Protein AF-A0A356TQS5-F1 (afdb_monomer_lite)

pLDDT: mean 73.15, std 19.9, range [37.41, 93.56]

Structure (mmCIF, N/CA/C/O backbone):
data_AF-A0A356TQS5-F1
#
_entry.id   AF-A0A356TQS5-F1
#
loop_
_atom_site.group_PDB
_atom_site.id
_atom_site.type_symbol
_atom_site.label_atom_id
_atom_site.label_alt_id
_atom_site.label_comp_id
_atom_site.label_asym_id
_atom_site.label_entity_id
_atom_site.label_seq_id
_atom_site.pdbx_PDB_ins_code
_atom_site.Cartn_x
_atom_site.Cartn_y
_atom_site.Cartn_z
_atom_site.occupancy
_atom_site.B_iso_or_equiv
_atom_site.auth_seq_id
_atom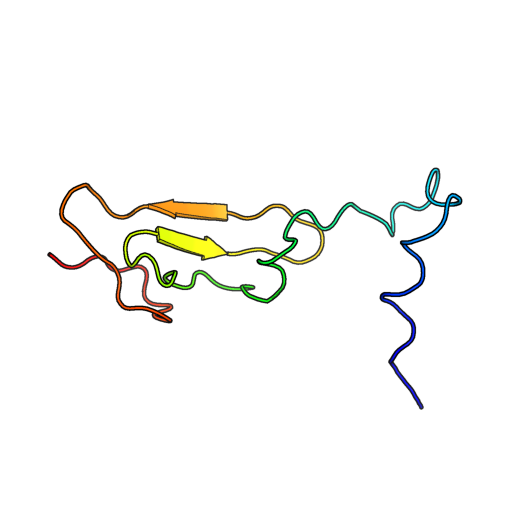_site.auth_comp_id
_atom_site.auth_asym_id
_atom_site.auth_atom_id
_atom_site.pdbx_PDB_model_num
ATOM 1 N N . MET A 1 1 ? -30.695 15.237 -8.513 1.00 48.56 1 MET A N 1
ATOM 2 C CA . MET A 1 1 ? -29.370 15.396 -7.878 1.00 48.56 1 MET A CA 1
ATOM 3 C C . MET A 1 1 ? -28.725 14.039 -8.026 1.00 48.56 1 MET A C 1
ATOM 5 O O . MET A 1 1 ? -28.948 13.191 -7.180 1.00 48.56 1 MET A O 1
ATOM 9 N N . ASP A 1 2 ? -28.022 13.802 -9.132 1.00 40.91 2 ASP A N 1
ATOM 10 C CA . ASP A 1 2 ? -27.620 12.446 -9.523 1.00 40.91 2 ASP A CA 1
ATOM 11 C C . ASP A 1 2 ? -26.150 12.470 -9.945 1.00 40.91 2 ASP A C 1
ATOM 13 O O . ASP A 1 2 ? -25.782 12.706 -11.094 1.00 40.91 2 ASP A O 1
ATOM 17 N N . GLY A 1 3 ? -25.287 12.330 -8.938 1.00 43.31 3 GLY A N 1
ATOM 18 C CA . GLY A 1 3 ? -23.832 12.366 -9.056 1.00 43.31 3 GLY A CA 1
ATOM 19 C C . GLY A 1 3 ? -23.246 11.016 -9.459 1.00 43.31 3 GLY A C 1
ATOM 20 O O . GLY A 1 3 ? -22.602 10.372 -8.639 1.00 43.31 3 GLY A O 1
ATOM 21 N N . HIS A 1 4 ? -23.460 10.588 -10.706 1.00 46.06 4 HIS A N 1
ATOM 22 C CA . HIS A 1 4 ? -22.834 9.385 -11.297 1.00 46.06 4 HIS A CA 1
ATOM 23 C C . HIS A 1 4 ? -22.142 9.651 -12.653 1.00 46.06 4 HIS A C 1
ATOM 25 O O . HIS A 1 4 ? -21.867 8.732 -13.414 1.00 46.06 4 HIS A O 1
ATOM 31 N N . GLY A 1 5 ? -21.822 10.909 -12.973 1.00 37.41 5 GLY A N 1
ATOM 32 C CA . GLY A 1 5 ? -21.380 11.308 -14.319 1.00 37.41 5 GLY A CA 1
ATOM 33 C C . GLY A 1 5 ? -19.910 11.704 -14.503 1.00 37.41 5 GLY A C 1
ATOM 34 O O . GLY A 1 5 ? -19.617 12.349 -15.500 1.00 37.41 5 GLY A O 1
ATOM 35 N N . ARG A 1 6 ? -18.980 11.413 -13.575 1.00 44.81 6 ARG A N 1
ATOM 36 C CA . ARG A 1 6 ? -17.577 11.901 -13.683 1.00 44.81 6 ARG A CA 1
ATOM 37 C C . ARG A 1 6 ? -16.517 10.857 -14.047 1.00 44.81 6 ARG A C 1
ATOM 39 O O . ARG A 1 6 ? -15.395 11.251 -14.331 1.00 44.81 6 ARG A O 1
ATOM 46 N N . ALA A 1 7 ? -16.860 9.570 -14.100 1.00 44.50 7 ALA A N 1
ATOM 47 C CA . ALA A 1 7 ? -15.929 8.517 -14.528 1.00 44.50 7 ALA A CA 1
ATOM 48 C C . ALA A 1 7 ? -16.005 8.201 -16.039 1.00 44.50 7 ALA A C 1
ATOM 50 O O . ALA A 1 7 ? -15.144 7.508 -16.564 1.00 44.50 7 ALA A O 1
ATOM 51 N N . ALA A 1 8 ? -17.019 8.705 -16.754 1.00 42.41 8 ALA A N 1
ATOM 52 C CA . ALA A 1 8 ? -17.275 8.344 -18.153 1.00 42.41 8 ALA A CA 1
ATOM 53 C C . ALA A 1 8 ? -16.587 9.252 -19.194 1.00 42.41 8 ALA A C 1
ATOM 55 O O . ALA A 1 8 ? -16.667 8.973 -20.384 1.00 42.41 8 ALA A O 1
ATOM 56 N N . SER A 1 9 ? -15.922 10.339 -18.787 1.00 44.00 9 SER A N 1
ATOM 57 C CA . SER A 1 9 ? -15.403 11.356 -19.725 1.00 44.00 9 SER A CA 1
ATOM 58 C C . SER A 1 9 ? -13.896 11.281 -19.990 1.00 44.00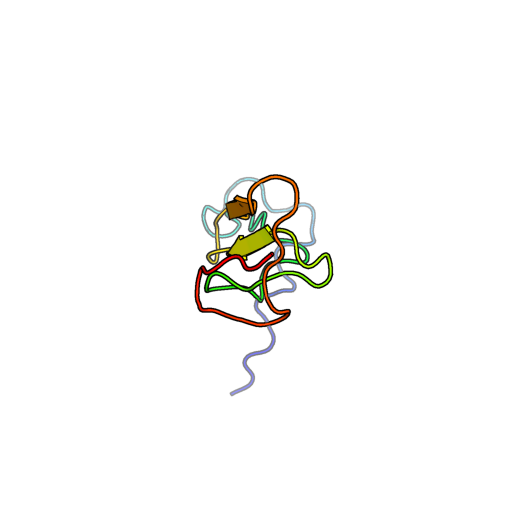 9 SER A C 1
ATOM 60 O O . SER A 1 9 ? -13.377 12.111 -20.726 1.00 44.00 9 SER A O 1
ATOM 62 N N . CYS A 1 10 ? -13.187 10.307 -19.417 1.00 49.81 10 CYS A N 1
ATOM 63 C CA . CYS A 1 10 ? -11.778 10.026 -19.729 1.00 49.81 10 CYS A CA 1
ATOM 64 C C . CYS A 1 10 ? -11.593 8.852 -20.711 1.00 49.81 10 CYS A C 1
ATOM 66 O O . CYS A 1 10 ? -10.463 8.525 -21.061 1.00 49.81 10 C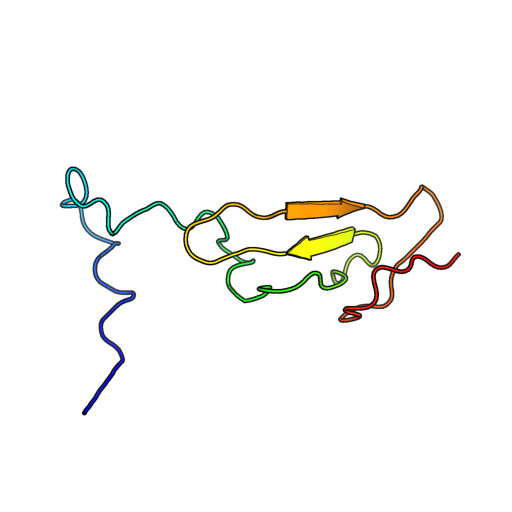YS A O 1
ATOM 68 N N . ALA A 1 11 ? -12.688 8.233 -21.169 1.00 44.09 11 ALA A N 1
ATOM 69 C CA . ALA A 1 11 ? -12.701 7.141 -22.140 1.00 44.09 11 ALA A CA 1
ATOM 70 C C . ALA A 1 11 ? -13.273 7.636 -23.476 1.00 44.09 11 ALA A C 1
ATOM 72 O O . ALA A 1 11 ? -14.424 7.387 -23.819 1.00 44.09 11 ALA A O 1
ATOM 73 N N . GLY A 1 12 ? -12.486 8.410 -24.208 1.00 37.81 12 GLY A N 1
ATOM 74 C CA . GLY A 1 12 ? -12.845 8.891 -25.535 1.00 37.81 12 GLY A CA 1
ATOM 75 C C . GLY A 1 12 ? -11.741 9.793 -26.043 1.00 37.81 12 GLY A C 1
ATOM 76 O O . GLY A 1 12 ? -11.143 10.526 -25.259 1.00 37.81 12 GLY A O 1
ATOM 77 N N . ASP A 1 13 ? -11.461 9.711 -27.335 1.00 45.78 13 ASP A N 1
ATOM 78 C CA . ASP A 1 13 ? -10.290 10.224 -28.060 1.00 45.78 13 ASP A CA 1
ATOM 79 C C . ASP A 1 13 ? -10.130 11.770 -28.063 1.00 45.78 13 ASP A C 1
ATOM 81 O O . ASP A 1 13 ? -9.462 12.350 -28.915 1.00 45.78 13 ASP A O 1
ATOM 85 N N . VAL A 1 14 ? -10.729 12.458 -27.087 1.00 44.50 14 VAL A N 1
ATOM 86 C CA . VAL A 1 14 ? -10.739 13.907 -26.855 1.00 44.50 14 VAL A CA 1
ATOM 87 C C . VAL A 1 14 ? -10.228 14.184 -25.434 1.00 44.50 14 VAL A C 1
ATOM 89 O O . VAL A 1 14 ? -10.953 14.651 -24.563 1.00 44.50 14 VAL A O 1
ATOM 92 N N . ALA A 1 15 ? -8.970 13.855 -25.150 1.00 43.50 15 ALA A N 1
ATOM 93 C CA . ALA A 1 15 ? -8.357 14.155 -23.848 1.00 43.50 15 ALA A CA 1
ATOM 94 C C . ALA A 1 15 ? -6.914 14.655 -23.988 1.00 43.50 15 ALA A C 1
ATOM 96 O O . ALA A 1 15 ? -6.051 14.332 -23.177 1.00 43.50 15 ALA A O 1
ATOM 97 N N . LEU A 1 16 ? -6.630 15.425 -25.041 1.00 42.47 16 LEU A N 1
ATOM 98 C CA . LEU A 1 16 ? -5.295 15.986 -25.269 1.00 42.47 16 LEU A CA 1
ATOM 99 C C . LEU A 1 16 ? -5.076 17.371 -24.640 1.00 42.47 16 LEU A C 1
ATOM 101 O O . LEU A 1 16 ? -3.931 17.796 -24.579 1.00 42.47 16 LEU A O 1
ATOM 105 N N . ASP A 1 17 ? -6.107 18.046 -24.114 1.00 43.03 17 ASP A N 1
ATOM 106 C CA . ASP A 1 17 ? -5.939 19.381 -23.507 1.00 43.03 17 ASP A CA 1
ATOM 107 C C . ASP A 1 17 ? -6.932 19.665 -22.363 1.00 43.03 17 ASP A C 1
ATOM 109 O O . ASP A 1 17 ? -7.629 20.674 -22.321 1.00 43.03 17 ASP A O 1
ATOM 113 N N . THR A 1 18 ? -7.045 18.746 -21.402 1.00 44.53 18 THR A N 1
ATOM 114 C CA . THR A 1 18 ? -7.743 19.026 -20.139 1.00 44.53 18 THR A CA 1
ATOM 115 C C . THR A 1 18 ? -6.856 18.627 -18.962 1.00 44.53 18 THR A C 1
ATOM 117 O O . THR A 1 18 ? -6.719 17.438 -18.675 1.00 44.53 18 THR A O 1
ATOM 120 N N . PRO A 1 19 ? -6.307 19.583 -18.181 1.00 49.25 19 PRO A N 1
ATOM 121 C CA . PRO A 1 19 ? -5.505 19.283 -16.984 1.00 49.25 19 PRO A CA 1
ATOM 122 C C . PRO A 1 19 ? -6.298 18.564 -15.872 1.00 49.25 19 PRO A C 1
ATOM 124 O O . PRO A 1 19 ? -5.748 18.215 -14.830 1.00 49.25 19 PRO A O 1
ATOM 127 N N . GLN A 1 20 ? -7.597 18.345 -16.093 1.00 44.94 20 GLN A N 1
ATOM 128 C CA . GLN A 1 20 ? -8.524 17.611 -15.232 1.00 44.94 20 GLN A CA 1
ATOM 129 C C . GLN A 1 20 ? -8.538 16.098 -15.519 1.00 44.94 20 GLN A C 1
ATOM 131 O O . GLN A 1 20 ? -9.009 15.338 -14.680 1.00 44.94 20 GLN A O 1
ATOM 136 N N . CYS A 1 21 ? -7.970 15.645 -16.643 1.00 47.50 21 CYS A N 1
ATOM 137 C CA . CYS A 1 21 ? -7.690 14.233 -16.930 1.00 47.50 21 CYS A CA 1
ATOM 138 C C . CYS A 1 21 ? -6.252 13.879 -16.527 1.00 47.50 21 CYS A C 1
ATOM 140 O O . CYS A 1 21 ? -5.520 13.212 -17.256 1.00 47.50 21 CYS A O 1
ATOM 142 N N . ARG A 1 22 ? -5.812 14.383 -15.371 1.00 50.84 22 ARG A N 1
ATOM 143 C CA . ARG A 1 22 ? -4.503 14.079 -14.797 1.00 50.84 22 ARG A CA 1
ATOM 144 C C . ARG A 1 22 ? -4.491 12.598 -14.432 1.00 50.84 22 ARG A C 1
ATOM 146 O O . ARG A 1 22 ? -4.993 12.257 -13.371 1.00 50.84 22 ARG A O 1
ATOM 153 N N . TYR A 1 23 ? -3.999 11.772 -15.361 1.00 53.19 23 TYR A N 1
ATOM 154 C CA . TYR A 1 23 ? -3.819 10.319 -15.286 1.00 53.19 23 TYR A CA 1
ATOM 155 C C . TYR A 1 23 ? -3.816 9.815 -13.842 1.00 53.19 23 TYR A C 1
ATOM 157 O O . TYR A 1 23 ? -2.774 9.814 -13.181 1.00 53.19 23 TYR A O 1
ATOM 165 N N . ASP A 1 24 ? -4.984 9.400 -13.350 1.00 57.66 24 ASP A N 1
ATOM 166 C CA . ASP A 1 24 ? -5.029 8.651 -12.109 1.00 57.66 24 ASP A CA 1
ATOM 167 C C . ASP A 1 24 ? -4.385 7.301 -12.418 1.00 57.66 24 ASP A C 1
ATOM 169 O O . ASP A 1 24 ? -4.934 6.448 -13.115 1.00 57.66 24 ASP A O 1
ATOM 173 N N . SER A 1 25 ? -3.126 7.173 -12.007 1.00 68.62 25 SER A N 1
ATOM 174 C CA . SER A 1 25 ? -2.316 5.991 -12.284 1.00 68.62 25 SER A CA 1
ATOM 175 C C . SER A 1 25 ? -2.531 4.931 -11.207 1.00 68.62 25 SER A C 1
ATOM 177 O O . SER A 1 25 ? -1.824 3.921 -11.191 1.00 68.62 25 SER A O 1
ATOM 179 N N . CYS A 1 26 ? -3.475 5.148 -10.281 1.00 72.94 26 CYS A N 1
ATOM 180 C CA . CYS A 1 26 ? -3.768 4.197 -9.226 1.00 72.94 26 CYS A CA 1
ATOM 181 C C . CYS A 1 26 ? -4.337 2.902 -9.794 1.00 72.94 26 CYS A C 1
ATOM 183 O O . CYS A 1 26 ? -4.039 1.835 -9.256 1.00 72.94 26 CYS A O 1
ATOM 185 N N . GLY A 1 27 ? -5.123 2.965 -10.873 1.00 78.81 27 GLY A N 1
ATOM 186 C CA . GLY A 1 27 ? -5.753 1.788 -11.469 1.00 78.81 27 GLY A CA 1
ATOM 187 C C . GLY A 1 27 ? -6.500 0.974 -10.408 1.00 78.81 27 GLY A C 1
ATOM 188 O O . GLY A 1 27 ? -7.359 1.489 -9.701 1.00 78.81 27 GLY A O 1
ATOM 189 N N . ILE A 1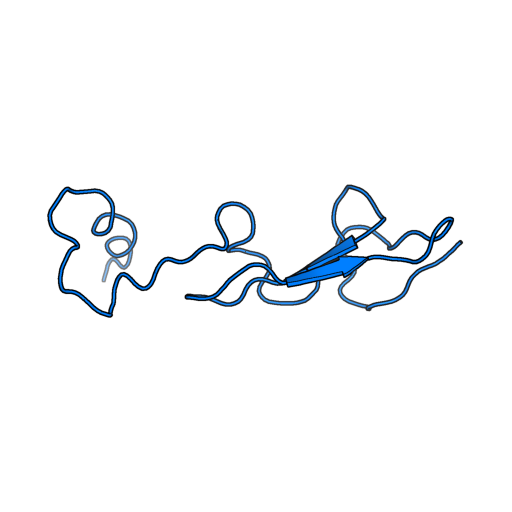 28 ? -6.109 -0.289 -10.208 1.00 79.62 28 ILE A N 1
ATOM 190 C CA . ILE A 1 28 ? -6.712 -1.167 -9.186 1.00 79.62 28 ILE A CA 1
ATOM 191 C C . ILE A 1 28 ? -6.505 -0.694 -7.732 1.00 79.62 28 ILE A C 1
ATOM 193 O O . ILE A 1 28 ? -7.051 -1.301 -6.809 1.00 79.62 28 ILE A O 1
ATOM 197 N N . TYR A 1 29 ? -5.694 0.345 -7.508 1.00 80.12 29 TYR A N 1
ATOM 198 C CA . TYR A 1 29 ? -5.358 0.878 -6.191 1.00 80.12 29 TYR A CA 1
ATOM 199 C C . TYR A 1 29 ? -6.083 2.183 -5.828 1.00 80.12 29 TYR A C 1
ATOM 201 O O . TYR A 1 29 ? -5.825 2.716 -4.750 1.00 80.12 29 TYR A O 1
ATOM 209 N N . GLU A 1 30 ? -6.986 2.687 -6.679 1.00 76.62 30 GLU A N 1
ATOM 210 C CA . GLU A 1 30 ? -7.713 3.961 -6.486 1.00 76.62 30 GLU A CA 1
ATOM 211 C C . GLU A 1 30 ? -8.446 4.036 -5.125 1.00 76.62 30 GLU A C 1
ATOM 213 O O . GLU A 1 30 ? -8.573 5.101 -4.526 1.00 76.62 30 GLU A O 1
ATOM 218 N N . GLY A 1 31 ? -8.846 2.887 -4.565 1.00 74.75 31 GLY A N 1
ATOM 219 C CA . GLY A 1 31 ? -9.523 2.794 -3.264 1.00 74.75 31 GLY A CA 1
ATOM 220 C C . GLY A 1 31 ? -8.620 2.804 -2.021 1.00 74.75 31 GLY A C 1
ATOM 221 O O . GLY A 1 31 ? -9.134 2.814 -0.902 1.00 74.75 31 GLY A O 1
ATOM 222 N N . PHE A 1 32 ? -7.293 2.784 -2.169 1.00 82.94 32 PHE A N 1
ATOM 223 C CA . PHE A 1 32 ? -6.356 2.726 -1.039 1.00 82.94 32 PHE A CA 1
ATOM 224 C C . PHE A 1 32 ? -5.780 4.105 -0.716 1.00 82.94 32 PHE A C 1
ATOM 226 O O . PHE A 1 32 ? -4.586 4.336 -0.856 1.00 82.94 32 PHE A O 1
ATOM 233 N N . THR A 1 33 ? -6.611 5.037 -0.256 1.00 83.88 33 THR A N 1
ATOM 234 C CA . THR A 1 33 ? -6.183 6.421 0.043 1.00 83.88 33 THR A CA 1
ATOM 235 C C . THR A 1 33 ? -5.197 6.537 1.207 1.00 83.88 33 THR A C 1
ATOM 237 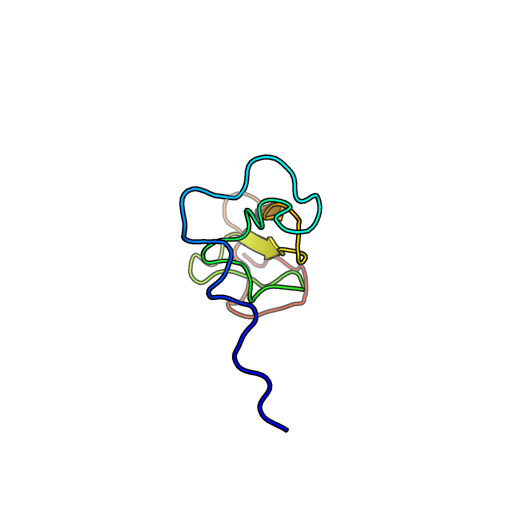O O . THR A 1 33 ? -4.464 7.523 1.307 1.00 83.88 33 THR A O 1
ATOM 240 N N . ASP A 1 34 ? -5.134 5.507 2.049 1.00 89.00 34 ASP A N 1
ATOM 241 C CA . ASP A 1 34 ? -4.184 5.354 3.144 1.00 89.00 34 ASP A CA 1
ATOM 242 C C . ASP A 1 34 ? -3.425 4.027 3.024 1.00 89.00 34 ASP A C 1
ATOM 244 O O . ASP A 1 34 ? -3.919 3.068 2.415 1.00 89.00 34 ASP A O 1
ATOM 248 N N . TYR A 1 35 ? -2.225 3.967 3.610 1.00 91.44 35 TYR A N 1
ATOM 249 C CA . TYR A 1 35 ? -1.394 2.771 3.546 1.00 91.44 35 TYR A CA 1
ATOM 250 C C . TYR A 1 35 ? -2.128 1.569 4.121 1.00 91.44 35 TYR A C 1
ATOM 252 O O . TYR A 1 35 ? -2.407 1.499 5.311 1.00 91.44 35 TYR A O 1
ATOM 260 N N . THR A 1 36 ? -2.398 0.589 3.270 1.00 91.56 36 THR A N 1
ATOM 261 C CA . THR A 1 36 ? -3.103 -0.627 3.665 1.00 91.56 36 THR A CA 1
ATOM 262 C C . THR A 1 36 ? -2.296 -1.840 3.247 1.00 91.56 36 THR A C 1
ATOM 264 O O . THR A 1 36 ? -1.871 -1.951 2.095 1.00 91.56 36 THR A O 1
ATOM 267 N N . CYS A 1 37 ? -2.086 -2.766 4.180 1.00 93.12 37 CYS A N 1
ATOM 268 C CA . CYS A 1 37 ? -1.393 -4.011 3.887 1.00 93.12 37 CYS A CA 1
ATOM 269 C C . CYS A 1 37 ? -2.171 -4.833 2.851 1.00 93.12 37 CYS A C 1
ATOM 271 O O . CYS A 1 37 ? -3.354 -5.154 3.031 1.00 93.12 37 CYS A O 1
ATOM 273 N N . ARG A 1 38 ? -1.485 -5.203 1.771 1.00 85.44 38 ARG A N 1
ATOM 274 C CA . ARG A 1 38 ? -2.019 -6.014 0.680 1.00 85.44 38 ARG A CA 1
ATOM 275 C C . ARG A 1 38 ? -2.273 -7.460 1.110 1.00 85.44 38 ARG A C 1
ATOM 277 O O . ARG A 1 38 ? -1.644 -7.988 2.022 1.00 85.44 38 ARG A O 1
ATOM 284 N N . ARG A 1 39 ? -3.112 -8.160 0.337 1.00 77.12 39 ARG A N 1
ATOM 285 C CA . ARG A 1 39 ? -3.342 -9.616 0.467 1.00 77.12 39 ARG A CA 1
ATOM 286 C C . ARG A 1 39 ? -2.093 -10.482 0.280 1.00 77.12 39 ARG A C 1
ATOM 288 O O . ARG A 1 39 ? -2.128 -11.646 0.634 1.00 77.12 39 ARG A O 1
ATOM 295 N N . THR A 1 40 ? -0.999 -9.949 -0.261 1.00 80.31 40 THR A N 1
ATOM 296 C CA . THR A 1 40 ? 0.280 -10.676 -0.327 1.00 80.31 40 THR A CA 1
ATOM 297 C C . THR A 1 40 ? 1.032 -10.665 1.003 1.00 80.31 40 THR A C 1
ATOM 299 O O . THR A 1 40 ? 2.070 -11.300 1.107 1.00 80.31 40 THR A O 1
ATOM 302 N N . HIS A 1 41 ? 0.526 -9.936 2.005 1.00 84.00 41 HIS A N 1
ATOM 303 C CA . HIS A 1 41 ? 1.061 -9.832 3.362 1.00 84.00 41 HIS A CA 1
ATOM 304 C C . HIS A 1 41 ? 2.480 -9.260 3.427 1.00 84.00 41 HIS A C 1
ATOM 306 O O . HIS A 1 41 ? 3.104 -9.345 4.464 1.00 84.00 41 HIS A O 1
ATOM 312 N N . THR A 1 42 ? 3.031 -8.680 2.365 1.00 90.00 42 THR A N 1
ATOM 313 C CA . THR A 1 42 ? 4.445 -8.247 2.336 1.00 90.00 42 THR A CA 1
ATOM 314 C C . THR A 1 42 ? 4.623 -6.792 1.939 1.00 90.00 42 THR A C 1
ATOM 316 O O . THR A 1 42 ? 5.745 -6.300 1.866 1.00 90.00 42 THR A O 1
ATOM 319 N N . SER A 1 43 ? 3.531 -6.086 1.655 1.00 90.81 43 SER A N 1
ATOM 320 C CA . SER A 1 43 ? 3.587 -4.687 1.251 1.00 90.81 43 SER A CA 1
ATOM 321 C C . SER A 1 43 ? 2.332 -3.931 1.648 1.00 90.81 43 SER A C 1
ATOM 323 O O . SER A 1 43 ? 1.227 -4.475 1.621 1.00 90.81 43 SER A O 1
ATOM 325 N N . PHE A 1 44 ? 2.514 -2.662 1.978 1.00 93.56 44 PHE A N 1
ATOM 326 C CA . PHE A 1 44 ? 1.460 -1.675 2.097 1.00 93.56 44 PHE A CA 1
ATOM 327 C C . PHE A 1 44 ? 1.371 -0.902 0.793 1.00 93.56 44 PHE A C 1
ATOM 329 O O . PHE A 1 44 ? 2.394 -0.560 0.199 1.00 93.56 44 PHE A O 1
ATOM 336 N N . VAL A 1 45 ? 0.148 -0.624 0.361 1.00 91.19 45 VAL A N 1
ATOM 337 C CA . VAL A 1 45 ? -0.114 0.233 -0.791 1.00 91.19 45 VAL A CA 1
ATOM 338 C C . VAL A 1 45 ? -0.920 1.439 -0.351 1.00 91.19 45 VAL A C 1
ATOM 340 O O . VAL A 1 45 ? -1.833 1.308 0.467 1.00 91.19 45 VAL A O 1
ATOM 343 N N . ARG A 1 46 ? -0.572 2.600 -0.894 1.00 90.19 46 ARG A N 1
ATOM 344 C CA . ARG A 1 46 ? -1.372 3.818 -0.832 1.00 90.19 46 ARG A CA 1
ATOM 345 C C . ARG A 1 46 ? -1.460 4.400 -2.232 1.00 90.19 46 ARG A C 1
ATOM 347 O O . ARG A 1 46 ? -0.454 4.450 -2.924 1.00 90.19 46 ARG A O 1
ATOM 354 N N . CYS A 1 47 ? -2.614 4.898 -2.636 1.00 86.69 47 CYS A N 1
ATOM 355 C CA . CYS A 1 47 ? -2.743 5.716 -3.821 1.00 86.69 47 CYS A CA 1
ATOM 356 C C . CYS A 1 47 ? -3.634 6.922 -3.554 1.00 86.69 47 CYS A C 1
ATOM 358 O O . CYS A 1 47 ? -4.739 6.798 -3.029 1.00 86.69 47 CYS A O 1
ATOM 360 N N . ARG A 1 48 ? -3.113 8.106 -3.871 1.00 83.69 48 ARG A N 1
ATOM 361 C CA . ARG A 1 48 ? -3.836 9.367 -3.713 1.00 83.69 48 ARG A CA 1
ATOM 362 C C . ARG A 1 48 ? -4.514 9.732 -5.038 1.00 83.69 48 ARG A C 1
ATOM 364 O O . ARG A 1 48 ? -3.864 9.560 -6.067 1.00 83.69 48 ARG A O 1
ATOM 371 N N . PRO A 1 49 ? -5.749 10.270 -5.014 1.00 72.38 49 PRO A N 1
ATOM 372 C CA . PRO A 1 49 ? -6.453 10.687 -6.225 1.00 72.38 49 PRO A CA 1
ATOM 373 C C . PRO A 1 49 ? -5.614 11.638 -7.085 1.00 72.38 49 PRO A C 1
ATOM 375 O O . PRO A 1 49 ? -5.074 12.626 -6.575 1.00 72.38 49 PRO A O 1
ATOM 378 N N . GLY A 1 50 ? -5.504 11.342 -8.379 1.00 72.38 50 GLY A N 1
ATOM 379 C CA . GLY A 1 50 ? -4.682 12.091 -9.335 1.00 72.38 50 GLY A CA 1
ATOM 380 C C . GLY A 1 50 ? -3.171 11.876 -9.167 1.00 72.38 50 GLY A C 1
ATOM 381 O O . GLY A 1 50 ? -2.382 12.719 -9.607 1.00 72.38 50 GLY A O 1
ATOM 382 N N . GLY A 1 51 ? -2.771 10.795 -8.490 1.00 77.94 51 GLY A N 1
ATOM 383 C CA . GLY A 1 51 ? -1.383 10.430 -8.206 1.00 77.94 51 GLY A CA 1
ATOM 384 C C . GLY A 1 51 ? -0.991 9.039 -8.715 1.00 77.94 51 GLY A C 1
ATOM 385 O O . GLY A 1 51 ? -1.675 8.419 -9.528 1.00 77.94 51 GLY A O 1
ATOM 386 N N . THR A 1 52 ? 0.155 8.555 -8.232 1.00 82.38 52 THR A N 1
ATOM 387 C CA . THR A 1 52 ? 0.695 7.218 -8.520 1.00 82.38 52 THR A CA 1
ATOM 388 C C . THR A 1 52 ? 0.678 6.346 -7.264 1.00 82.38 52 THR A C 1
ATOM 390 O O . THR A 1 52 ? 0.827 6.879 -6.160 1.00 82.38 52 THR A O 1
ATOM 393 N N . PRO A 1 53 ? 0.550 5.016 -7.399 1.00 84.19 53 PRO A N 1
ATOM 394 C CA . PRO A 1 53 ? 0.566 4.118 -6.255 1.00 84.19 53 PRO A CA 1
ATOM 395 C C . PRO A 1 53 ? 1.941 4.109 -5.576 1.00 84.19 53 PRO A C 1
ATOM 397 O O . PRO A 1 53 ? 2.978 3.921 -6.210 1.00 84.19 53 PRO A O 1
ATOM 400 N N . GLU A 1 54 ? 1.929 4.309 -4.265 1.00 89.00 54 GLU A N 1
ATOM 401 C CA . GLU A 1 54 ? 3.069 4.248 -3.360 1.00 89.00 54 GLU A CA 1
ATOM 402 C C . GLU A 1 54 ? 3.086 2.875 -2.677 1.00 89.00 54 GLU A C 1
ATOM 404 O O . GLU A 1 54 ? 2.071 2.423 -2.136 1.00 89.00 54 GLU A O 1
ATOM 409 N N . PHE A 1 55 ? 4.247 2.219 -2.673 1.00 91.06 55 PHE A N 1
ATOM 410 C CA . PHE A 1 55 ? 4.427 0.899 -2.074 1.00 91.06 55 PHE A CA 1
ATOM 411 C C . PHE A 1 55 ? 5.480 0.948 -0.971 1.00 91.06 55 PHE A C 1
ATOM 413 O O . PHE A 1 55 ? 6.586 1.444 -1.179 1.00 91.06 55 PHE A O 1
ATOM 420 N N . LEU A 1 56 ? 5.151 0.377 0.185 1.00 91.81 56 LEU A N 1
ATOM 421 C CA . LEU A 1 56 ? 6.093 0.134 1.276 1.00 91.81 56 LEU A CA 1
ATOM 422 C C . LEU A 1 56 ? 6.196 -1.367 1.505 1.00 91.81 56 LEU A C 1
ATOM 424 O O . LEU A 1 56 ? 5.199 -2.013 1.816 1.00 91.81 56 LEU A O 1
ATOM 428 N N . PHE A 1 57 ? 7.389 -1.928 1.348 1.00 91.38 57 PHE A N 1
ATOM 429 C CA . PHE A 1 57 ? 7.621 -3.363 1.488 1.00 91.38 57 PHE A CA 1
ATOM 430 C C . PHE A 1 57 ? 8.094 -3.702 2.900 1.00 91.38 57 PHE A C 1
ATOM 432 O O . PHE A 1 57 ? 8.913 -2.987 3.478 1.00 91.38 57 PHE A O 1
ATOM 439 N N . CYS A 1 58 ? 7.593 -4.808 3.444 1.00 90.81 58 CYS A N 1
ATOM 440 C CA . CYS A 1 58 ? 8.159 -5.380 4.655 1.00 90.81 58 CYS A CA 1
ATOM 441 C C . CYS A 1 58 ? 9.544 -5.984 4.357 1.00 90.81 58 CYS A C 1
ATOM 443 O O . CYS A 1 58 ? 9.769 -6.477 3.247 1.00 90.81 58 CYS A O 1
ATOM 445 N N . PRO A 1 59 ? 10.470 -5.979 5.334 1.00 91.12 59 PRO A N 1
ATOM 446 C CA . PRO A 1 59 ? 11.754 -6.663 5.202 1.00 91.12 59 PRO A CA 1
ATOM 447 C C . PRO A 1 59 ? 11.582 -8.162 4.918 1.00 91.12 59 PRO A C 1
ATOM 449 O O . PRO A 1 59 ? 10.564 -8.760 5.268 1.00 91.12 59 PRO A O 1
ATOM 452 N N . SER A 1 60 ? 12.599 -8.796 4.329 1.00 90.88 60 SER A N 1
ATOM 453 C CA . SER A 1 60 ? 12.587 -10.237 4.051 1.00 90.88 60 SER A CA 1
ATOM 454 C C . SER A 1 60 ? 12.289 -11.059 5.308 1.00 90.88 60 SER A C 1
ATOM 456 O O . SER A 1 60 ? 12.942 -10.893 6.336 1.00 90.88 60 SER A O 1
ATOM 458 N N . GLY A 1 61 ? 11.314 -11.965 5.215 1.00 90.19 61 GLY A N 1
ATOM 459 C CA . GLY A 1 61 ? 10.870 -12.790 6.343 1.00 90.19 61 GLY A CA 1
ATOM 460 C C . GLY A 1 61 ? 9.885 -12.101 7.290 1.00 90.19 61 GLY A C 1
ATOM 461 O O . GLY A 1 61 ? 9.532 -12.695 8.302 1.00 90.19 61 GLY A O 1
ATOM 462 N N . TYR A 1 62 ? 9.435 -10.886 6.966 1.00 91.06 62 TYR A N 1
ATOM 463 C CA . TYR A 1 62 ? 8.383 -10.192 7.694 1.00 91.06 62 TYR A CA 1
ATOM 464 C C . TYR A 1 62 ? 7.136 -10.020 6.831 1.00 91.06 62 TYR A C 1
ATOM 466 O O . TYR A 1 62 ? 7.199 -9.835 5.613 1.00 91.06 62 TYR A O 1
ATOM 474 N N . THR A 1 63 ? 5.991 -10.032 7.496 1.00 92.94 63 THR A N 1
ATOM 475 C CA . THR A 1 63 ? 4.675 -9.876 6.907 1.00 92.94 63 THR A CA 1
ATOM 476 C C . THR A 1 63 ? 3.855 -8.812 7.627 1.00 92.94 63 THR A C 1
ATOM 478 O O . THR A 1 63 ? 4.016 -8.563 8.816 1.00 92.94 63 THR A O 1
ATOM 481 N N . CYS A 1 64 ? 2.964 -8.144 6.912 1.00 92.31 64 CYS A N 1
ATOM 482 C CA . CYS A 1 64 ? 1.967 -7.256 7.478 1.00 92.31 64 CYS A CA 1
ATOM 483 C C . CYS A 1 64 ? 0.616 -7.967 7.563 1.00 92.31 64 CYS A C 1
ATOM 485 O O . CYS A 1 64 ? 0.315 -8.893 6.805 1.00 92.31 64 CYS A O 1
ATOM 487 N N . ARG A 1 65 ? -0.233 -7.513 8.487 1.00 91.69 65 ARG A N 1
ATOM 488 C CA . ARG A 1 65 ? -1.586 -8.051 8.625 1.00 91.69 65 ARG A CA 1
ATOM 489 C C . ARG A 1 65 ? -2.489 -7.490 7.520 1.00 91.69 65 ARG A C 1
ATOM 491 O O . ARG A 1 65 ? -2.614 -6.270 7.450 1.00 91.69 65 ARG A O 1
ATOM 498 N N . PRO A 1 66 ? -3.157 -8.317 6.697 1.00 89.56 66 PRO A N 1
ATOM 499 C CA . PRO A 1 66 ? -4.019 -7.852 5.607 1.00 89.56 66 PRO A CA 1
ATOM 500 C C . PRO A 1 66 ? -5.046 -6.830 6.058 1.00 89.56 66 PRO A C 1
ATOM 502 O O . PRO A 1 66 ? -5.711 -7.026 7.074 1.00 89.56 66 PRO A O 1
ATOM 505 N N . GLY A 1 67 ? -5.180 -5.743 5.304 1.00 86.50 67 GLY A N 1
ATOM 506 C CA . GLY A 1 67 ? -6.111 -4.671 5.653 1.00 86.50 67 GLY A CA 1
ATOM 507 C C . GLY A 1 67 ? -5.662 -3.802 6.833 1.00 86.50 67 GLY A C 1
ATOM 508 O O . GLY A 1 67 ? -6.336 -2.822 7.141 1.00 86.50 67 GLY A O 1
ATOM 509 N N . SER A 1 68 ? -4.533 -4.110 7.482 1.00 90.00 68 SER A N 1
ATOM 510 C CA . SER A 1 68 ? -3.961 -3.241 8.508 1.00 90.00 68 SER A CA 1
ATOM 511 C C . SER A 1 68 ? -3.503 -1.929 7.893 1.00 90.00 68 SER A C 1
ATOM 513 O O . SER A 1 68 ? -2.780 -1.926 6.894 1.00 90.00 68 SER A O 1
ATOM 515 N N . ARG A 1 69 ? -3.891 -0.835 8.548 1.00 90.12 69 ARG A N 1
ATOM 516 C CA . ARG A 1 69 ? -3.372 0.518 8.309 1.00 90.12 69 ARG A CA 1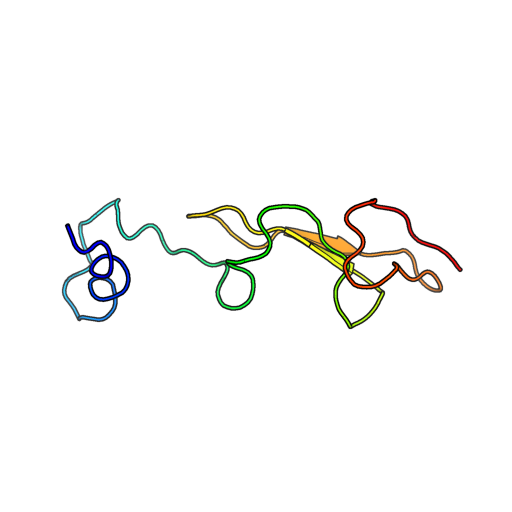
ATOM 517 C C . ARG A 1 69 ? -2.233 0.898 9.250 1.00 90.12 69 ARG A C 1
ATOM 519 O O . ARG A 1 69 ? -1.576 1.916 9.080 1.00 90.12 69 ARG A O 1
ATOM 526 N N . TYR A 1 70 ? -1.965 0.050 10.242 1.00 90.44 70 TYR A N 1
ATOM 527 C CA . TYR A 1 70 ? -0.759 0.163 11.045 1.00 90.44 70 TYR A CA 1
ATOM 528 C C . TYR A 1 70 ? 0.414 -0.341 10.210 1.00 90.44 70 TYR A C 1
ATOM 530 O O . TYR A 1 70 ? 0.471 -1.534 9.900 1.00 90.44 70 TYR A O 1
ATOM 538 N N . LEU A 1 71 ? 1.318 0.579 9.857 1.00 88.31 71 LEU A N 1
ATOM 539 C CA . LEU A 1 71 ? 2.578 0.348 9.140 1.00 88.31 71 LEU A CA 1
ATOM 540 C C . LEU A 1 71 ? 3.564 -0.464 9.991 1.00 88.31 71 LEU A C 1
ATOM 542 O O . LEU A 1 71 ? 4.615 0.018 10.407 1.00 88.31 71 LEU A O 1
ATOM 546 N N . MET A 1 72 ? 3.192 -1.702 10.291 1.00 91.56 72 MET A N 1
ATOM 547 C CA . MET A 1 72 ? 3.939 -2.597 11.154 1.00 91.56 72 MET A CA 1
ATOM 548 C C . MET A 1 72 ? 4.071 -3.961 10.488 1.00 91.56 72 MET A C 1
ATOM 550 O O . MET A 1 72 ? 3.097 -4.537 9.997 1.00 91.56 72 MET A O 1
ATOM 554 N N . CYS A 1 73 ? 5.303 -4.453 10.472 1.00 91.69 73 CYS A N 1
ATOM 555 C CA . CYS A 1 73 ? 5.654 -5.761 9.956 1.00 91.69 73 CYS A CA 1
ATOM 556 C C . CYS A 1 73 ? 5.972 -6.692 11.133 1.00 91.69 73 CYS A C 1
ATOM 558 O O . CYS A 1 73 ? 6.619 -6.296 12.102 1.00 91.69 73 CYS A O 1
ATOM 560 N N . TYR A 1 74 ? 5.521 -7.932 11.029 1.00 90.06 74 TYR A N 1
ATOM 561 C CA . TYR A 1 74 ? 5.634 -8.992 12.023 1.00 90.06 74 TYR A CA 1
ATOM 562 C C . TYR A 1 74 ? 6.346 -10.180 11.384 1.00 90.06 74 TYR A C 1
ATOM 564 O O . TYR A 1 74 ? 6.242 -10.371 10.177 1.00 90.06 74 TYR A O 1
ATOM 572 N N . ARG A 1 75 ? 7.091 -10.954 12.165 1.00 87.50 75 ARG A N 1
ATOM 573 C CA . ARG A 1 75 ? 7.731 -12.174 11.669 1.00 87.50 75 ARG A CA 1
ATOM 574 C C . ARG A 1 75 ? 6.747 -13.337 11.676 1.00 87.50 75 ARG A C 1
ATOM 576 O O . ARG A 1 75 ? 5.999 -13.435 12.673 1.00 87.50 75 ARG A O 1
#

Secondary structure (DSSP, 8-state):
-----SSSSSSSS--SS-TT----TTGGGTT--S-EE-TTSSEEEE--TTS--EEEEPPTT-BPPTT--S---B-

Sequence (75 aa):
MDGHGRAASCAGDVALDTPQCRYDSCGIYEGFTDYTCRRTHTSFVRCRPGGTPEFLFCPSGYTCRPGSRYLMCYR

Radius of gyration: 16.33 Å; chains: 1; bounding box: 42×32×40 Å

Foldseek 3Di:
DDPPPDPPPLPDPPDPDDVVPLPQQCVVNDPACAFFFAPVQFWTWHGHGSGHIDIDGHPPPWGHDGRDRPPDTDD